Protein AF-A0A2S6M6Z3-F1 (afdb_monomer)

Nearest PDB structures (foldseek):
  4puf-assembly1_A  TM=9.696E-01  e=3.684E-02  Salmonella enterica subsp. enterica serovar Typhimurium str. 14028S
  4puf-assembly1_B  TM=9.391E-01  e=1.841E-01  Salmonella enterica subsp. enterica serovar Typhimurium str. 14028S
  2z80-assembly2_B  TM=7.530E-01  e=4.902E-01  Homo sapiens
  5zsh-assembly1_A  TM=7.449E-01  e=1.501E+00  Macaca mulatta
  8dre-assembly1_B  TM=6.503E-01  e=4.931E+00  Mus musculus

Secondary structure (DSSP, 8-state):
-----S---TT--EEE-TT---S---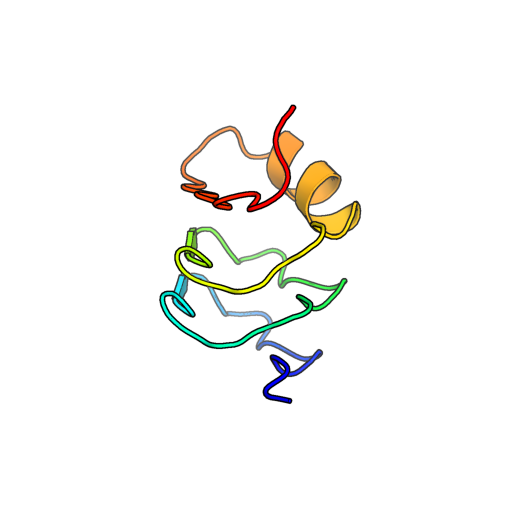S---TT--EEE-TTS--S---HHHHHHHTT--S---------S--

pLDDT: mean 70.29, std 13.16, range [36.97, 85.69]

Radius of gyration: 11.77 Å; Cα contacts (8 Å, |Δi|>4): 120; chains: 1; bounding box: 26×21×36 Å

Mean predicted aligned error: 7.98 Å

Structure (mmCIF, N/CA/C/O backbone):
data_AF-A0A2S6M6Z3-F1
#
_entry.id   AF-A0A2S6M6Z3-F1
#
loop_
_atom_site.group_PDB
_atom_site.id
_atom_site.type_symbol
_atom_site.label_atom_id
_atom_site.label_alt_id
_atom_site.label_comp_id
_atom_site.label_asym_id
_atom_site.label_entity_id
_atom_site.label_seq_id
_atom_site.pdbx_PDB_ins_code
_atom_site.Cartn_x
_atom_site.Cartn_y
_atom_site.Cartn_z
_atom_site.occupancy
_atom_site.B_iso_or_equiv
_atom_site.auth_seq_id
_atom_site.auth_comp_id
_atom_site.auth_asym_id
_atom_site.auth_atom_id
_atom_site.pdbx_PDB_model_num
ATOM 1 N N . MET A 1 1 ? -14.593 -8.227 7.286 1.00 55.47 1 MET A N 1
ATOM 2 C CA . MET A 1 1 ? -13.516 -7.218 7.315 1.00 55.47 1 MET A CA 1
ATOM 3 C C . MET A 1 1 ? -13.241 -6.803 5.887 1.00 55.47 1 MET A C 1
ATOM 5 O O . MET A 1 1 ? -12.944 -7.694 5.096 1.00 55.47 1 MET A O 1
ATOM 9 N N . PRO A 1 2 ? -13.422 -5.524 5.528 1.00 66.50 2 PRO A N 1
ATOM 10 C CA . PRO A 1 2 ? -13.113 -5.071 4.183 1.00 66.50 2 PRO A CA 1
ATOM 11 C C . PRO A 1 2 ? -11.598 -5.148 3.984 1.00 66.50 2 PRO A C 1
ATOM 13 O O . PRO A 1 2 ? -10.823 -4.671 4.811 1.00 66.50 2 PRO A O 1
ATOM 16 N N . LYS A 1 3 ? -11.193 -5.813 2.909 1.00 71.62 3 LYS A N 1
ATOM 17 C CA . LYS A 1 3 ? -9.815 -5.866 2.434 1.00 71.62 3 LYS A CA 1
ATOM 18 C C . LYS A 1 3 ? -9.801 -5.253 1.045 1.00 71.62 3 LYS A C 1
ATOM 20 O O . LYS A 1 3 ? -10.750 -5.449 0.285 1.00 71.62 3 LYS A O 1
ATOM 25 N N . LEU A 1 4 ? -8.745 -4.514 0.735 1.00 75.44 4 LEU A N 1
ATOM 26 C CA . LEU A 1 4 ? -8.512 -4.074 -0.629 1.00 75.44 4 LEU A CA 1
ATOM 27 C C . LEU A 1 4 ? -8.093 -5.302 -1.460 1.00 75.44 4 LEU A C 1
ATOM 29 O O . LEU A 1 4 ? -7.361 -6.141 -0.929 1.00 75.44 4 LEU A O 1
ATOM 33 N N . PRO A 1 5 ? -8.568 -5.458 -2.708 1.00 76.81 5 PRO A N 1
ATOM 34 C CA . PRO A 1 5 ? -8.089 -6.520 -3.581 1.00 76.81 5 PRO A CA 1
ATOM 35 C C . PRO A 1 5 ? -6.568 -6.447 -3.748 1.00 76.81 5 PRO A C 1
ATOM 37 O O . PRO A 1 5 ? -5.999 -5.363 -3.855 1.00 76.81 5 PRO A O 1
ATOM 40 N N . GLU A 1 6 ? -5.935 -7.620 -3.781 1.00 72.19 6 GLU A N 1
ATOM 41 C CA . GLU A 1 6 ? -4.484 -7.765 -3.977 1.00 72.19 6 GLU A CA 1
ATOM 42 C C . GLU A 1 6 ? -4.046 -7.385 -5.390 1.00 72.19 6 GLU A C 1
ATOM 44 O O . GLU A 1 6 ? -2.916 -6.963 -5.597 1.00 72.19 6 GLU A O 1
ATOM 49 N N . VAL A 1 7 ? -4.959 -7.480 -6.357 1.00 74.75 7 VAL A N 1
ATOM 50 C CA . VAL A 1 7 ? -4.694 -7.126 -7.748 1.00 74.75 7 VAL A CA 1
ATOM 51 C C . VAL A 1 7 ? -5.347 -5.787 -8.051 1.00 74.75 7 VAL A C 1
ATOM 53 O O . VAL A 1 7 ? -6.569 -5.678 -8.179 1.00 74.75 7 VAL A O 1
ATOM 56 N N . LEU A 1 8 ? -4.508 -4.767 -8.173 1.00 80.38 8 LEU A N 1
ATOM 57 C CA . LEU A 1 8 ? -4.868 -3.466 -8.718 1.00 80.38 8 LEU A CA 1
ATOM 58 C C . LEU A 1 8 ? -4.401 -3.396 -10.178 1.00 80.38 8 LEU A C 1
ATOM 60 O O . LEU A 1 8 ? -3.402 -4.020 -10.526 1.00 80.38 8 LEU A O 1
ATOM 64 N N . PRO A 1 9 ? -5.102 -2.660 -11.053 1.00 81.25 9 PRO A N 1
ATOM 65 C CA . PRO A 1 9 ? -4.700 -2.561 -12.448 1.00 81.25 9 PRO A CA 1
ATOM 66 C C . PRO A 1 9 ? -3.318 -1.908 -12.585 1.00 81.25 9 PRO A C 1
ATOM 68 O O . PRO A 1 9 ? -3.043 -0.897 -11.943 1.00 81.25 9 PRO A O 1
ATOM 71 N N . ASP A 1 10 ? -2.480 -2.434 -13.481 1.00 82.44 10 ASP A N 1
ATOM 72 C CA . ASP A 1 10 ? -1.110 -1.940 -13.712 1.00 82.44 10 ASP A CA 1
ATOM 73 C C . ASP A 1 10 ? -1.052 -0.461 -14.124 1.00 82.44 10 ASP A C 1
ATOM 75 O O . ASP A 1 10 ? -0.055 0.225 -13.904 1.00 82.44 10 ASP A O 1
ATOM 79 N N . SER A 1 11 ? -2.139 0.046 -14.711 1.00 85.31 11 SER A N 1
ATOM 80 C CA . SER A 1 11 ? -2.297 1.441 -15.121 1.00 85.31 11 SER A CA 1
ATOM 81 C C . SER A 1 11 ? -2.844 2.356 -14.020 1.00 85.31 11 SER A C 1
ATOM 83 O O . SER A 1 11 ? -3.135 3.520 -14.296 1.00 85.31 11 SER A O 1
ATOM 85 N N . LEU A 1 12 ? -3.066 1.854 -12.801 1.00 84.38 12 LEU A N 1
ATOM 86 C CA . LEU A 1 12 ? -3.608 2.650 -11.704 1.00 84.38 12 LEU A CA 1
ATOM 87 C C . LEU A 1 12 ? -2.579 3.693 -11.263 1.00 84.38 12 LEU A C 1
ATOM 89 O O . LEU A 1 12 ? -1.503 3.345 -10.788 1.00 84.38 12 LEU A O 1
ATOM 93 N N . GLN A 1 13 ? -2.934 4.970 -11.393 1.00 83.25 13 GLN A N 1
ATOM 94 C CA . GLN A 1 13 ? -2.071 6.089 -10.998 1.00 83.25 13 GLN A CA 1
ATOM 95 C C . GLN A 1 13 ? -2.478 6.730 -9.675 1.00 83.25 13 GLN A C 1
ATOM 97 O O . GLN A 1 13 ? -1.626 7.265 -8.963 1.00 83.25 13 GLN A O 1
ATOM 102 N N . HIS A 1 14 ? -3.759 6.636 -9.324 1.00 83.06 14 HIS A N 1
ATOM 103 C CA . HIS A 1 14 ? -4.320 7.220 -8.115 1.00 83.06 14 HIS A CA 1
ATOM 104 C C . HIS A 1 14 ? -5.238 6.203 -7.441 1.00 83.06 14 HIS A C 1
ATOM 106 O O . HIS A 1 14 ? -6.151 5.672 -8.073 1.00 83.06 14 HIS A O 1
ATOM 112 N N . LEU A 1 15 ? -4.988 5.942 -6.162 1.00 81.81 15 LEU A N 1
ATOM 113 C CA . LEU A 1 15 ? -5.809 5.089 -5.320 1.00 81.81 15 LEU A CA 1
ATOM 114 C C . LEU A 1 15 ? -6.224 5.865 -4.076 1.00 81.81 15 LEU A C 1
ATOM 116 O O . LEU A 1 15 ? -5.388 6.204 -3.239 1.00 81.81 15 LEU A O 1
ATOM 120 N N . GLU A 1 16 ? -7.521 6.111 -3.947 1.00 83.75 16 GLU A N 1
ATOM 121 C CA . GLU A 1 16 ? -8.114 6.735 -2.772 1.00 83.75 16 GLU A CA 1
ATOM 122 C C . GLU A 1 16 ? -9.034 5.736 -2.079 1.00 83.75 16 GLU A C 1
ATOM 124 O O . GLU A 1 16 ? -10.060 5.317 -2.609 1.00 83.75 16 GLU A O 1
ATOM 129 N N . VAL A 1 17 ? -8.617 5.316 -0.891 1.00 79.94 17 VAL A N 1
ATOM 130 C CA . VAL A 1 17 ? -9.331 4.367 -0.032 1.00 79.94 17 VAL A CA 1
ATOM 131 C C . VAL A 1 17 ? -9.408 4.900 1.396 1.00 79.94 17 VAL A C 1
ATOM 133 O O . VAL A 1 17 ? -9.479 4.135 2.360 1.00 79.94 17 VAL A O 1
ATOM 136 N N . SER A 1 18 ? -9.398 6.223 1.540 1.00 82.12 18 SER A N 1
ATOM 137 C CA . SER A 1 18 ? -9.522 6.920 2.816 1.00 82.12 18 SER A CA 1
ATOM 138 C C . SER A 1 18 ? -10.848 6.600 3.520 1.00 82.12 18 SER A C 1
ATOM 140 O O . SER A 1 18 ? -11.829 6.238 2.873 1.00 82.12 18 SER A O 1
ATOM 142 N N . ASP A 1 19 ? -10.865 6.690 4.850 1.00 83.69 19 ASP A N 1
ATOM 143 C CA . ASP A 1 19 ? -12.027 6.467 5.725 1.00 83.69 19 ASP A CA 1
ATOM 144 C C . ASP A 1 19 ? -12.733 5.116 5.528 1.00 83.69 19 ASP A C 1
ATOM 146 O O . ASP A 1 19 ? -13.928 4.950 5.790 1.00 83.69 19 ASP A O 1
ATOM 150 N N . ASN A 1 20 ? -11.971 4.108 5.106 1.00 80.94 20 ASN A N 1
ATOM 151 C CA . ASN A 1 20 ? -12.439 2.734 5.090 1.00 80.94 20 ASN A CA 1
ATOM 152 C C . ASN A 1 20 ? -12.106 2.025 6.411 1.00 80.94 20 ASN A C 1
ATOM 154 O O . ASN A 1 20 ? -11.383 2.511 7.274 1.00 80.94 20 ASN A O 1
ATOM 158 N N . GLN A 1 21 ? -12.663 0.834 6.605 1.00 85.69 21 GLN A N 1
ATOM 159 C CA . GLN A 1 21 ? -12.332 -0.011 7.757 1.00 85.69 21 GLN A CA 1
ATOM 160 C C . GLN A 1 21 ? -11.252 -1.038 7.388 1.00 85.69 21 GLN A C 1
ATOM 162 O O . GLN A 1 21 ? -11.300 -2.174 7.864 1.00 85.69 21 GLN A O 1
ATOM 167 N N . LEU A 1 22 ? -10.317 -0.670 6.497 1.00 81.25 22 LEU A N 1
ATOM 168 C CA . LEU A 1 22 ? -9.255 -1.574 6.062 1.00 81.25 22 LEU A CA 1
ATOM 169 C C . LEU A 1 22 ? -8.324 -1.859 7.236 1.00 81.25 22 LEU A C 1
ATOM 171 O O . LEU A 1 22 ? -7.840 -0.943 7.902 1.00 81.25 22 LEU A O 1
ATOM 175 N N . THR A 1 23 ? -8.072 -3.141 7.473 1.00 81.75 23 THR A N 1
ATOM 176 C CA . THR A 1 23 ? -7.130 -3.620 8.494 1.00 81.75 23 THR A CA 1
ATOM 177 C C . THR A 1 23 ? -5.745 -3.897 7.918 1.00 81.75 23 THR A C 1
ATOM 179 O O . THR A 1 23 ? -4.764 -3.928 8.655 1.00 81.75 23 THR A O 1
ATOM 182 N N . SER A 1 24 ? -5.667 -4.107 6.604 1.00 78.38 24 SER A N 1
ATOM 183 C CA . SER A 1 24 ? -4.449 -4.441 5.869 1.00 78.38 24 SER A CA 1
ATOM 184 C C . SER A 1 24 ? -4.495 -3.847 4.462 1.00 78.38 24 SER A C 1
ATO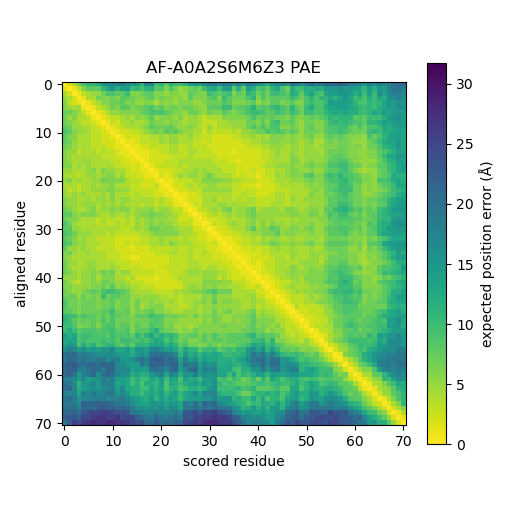M 186 O O . SER A 1 24 ? -5.571 -3.749 3.863 1.00 78.38 24 SER A O 1
ATOM 188 N N . LEU A 1 25 ? -3.323 -3.496 3.938 1.00 78.19 25 LEU A N 1
ATOM 189 C CA . LEU A 1 25 ? -3.105 -3.155 2.533 1.00 78.19 25 LEU A CA 1
ATOM 190 C C . LEU A 1 25 ? -2.481 -4.351 1.799 1.00 78.19 25 LEU A C 1
ATOM 192 O O . LEU A 1 25 ? -1.871 -5.193 2.461 1.00 78.19 25 LEU A O 1
ATOM 196 N N . PRO A 1 26 ? -2.636 -4.441 0.470 1.00 78.56 26 PRO A N 1
ATOM 197 C CA . PRO A 1 26 ? -1.936 -5.438 -0.328 1.00 78.56 26 PRO A CA 1
ATOM 198 C C . PRO A 1 26 ? -0.428 -5.171 -0.325 1.00 78.56 26 PRO A C 1
ATOM 200 O O . PRO A 1 26 ? 0.005 -4.035 -0.143 1.00 78.56 26 PRO A O 1
ATOM 203 N N . GLU A 1 27 ? 0.375 -6.220 -0.492 1.00 76.25 27 GLU A N 1
ATOM 204 C CA . GLU A 1 27 ? 1.838 -6.095 -0.552 1.00 76.25 27 GLU A CA 1
ATOM 205 C C . GLU A 1 27 ? 2.322 -5.590 -1.914 1.00 76.25 27 GLU A C 1
ATOM 207 O O . GLU A 1 27 ? 3.367 -4.941 -1.984 1.00 76.25 27 GLU A O 1
ATOM 212 N N . A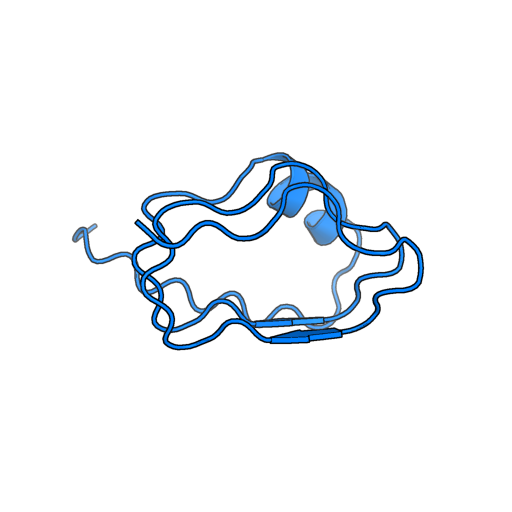SP A 1 28 ? 1.534 -5.836 -2.961 1.00 77.25 28 ASP A N 1
ATOM 213 C CA . ASP A 1 28 ? 1.825 -5.441 -4.331 1.00 77.25 28 ASP A CA 1
ATOM 214 C C . ASP A 1 28 ? 1.008 -4.209 -4.725 1.00 77.25 28 ASP A C 1
ATOM 216 O O . ASP A 1 28 ? -0.226 -4.202 -4.690 1.00 77.25 28 ASP A O 1
ATOM 220 N N . PHE A 1 29 ? 1.714 -3.156 -5.136 1.00 76.88 29 PHE A N 1
ATOM 221 C CA . PH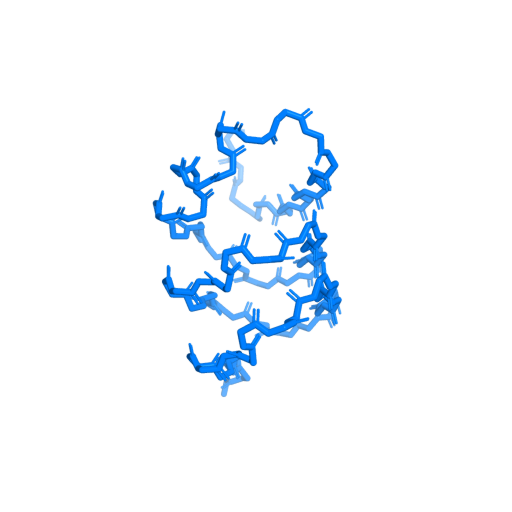E A 1 29 ? 1.119 -1.974 -5.745 1.00 76.88 29 PHE A CA 1
ATOM 222 C C . PHE A 1 29 ? 1.671 -1.772 -7.154 1.00 76.88 29 PHE A C 1
ATOM 224 O O . PHE A 1 29 ? 2.857 -2.009 -7.402 1.00 76.88 29 PHE A O 1
ATOM 231 N N . PRO A 1 30 ? 0.840 -1.293 -8.093 1.00 78.94 30 PRO A N 1
ATOM 232 C CA . PRO A 1 30 ? 1.280 -1.090 -9.459 1.00 78.94 30 PRO A CA 1
ATOM 233 C C . PRO A 1 30 ? 2.408 -0.056 -9.511 1.00 78.94 30 PRO A C 1
ATOM 235 O O . PRO A 1 30 ? 2.378 0.965 -8.823 1.00 78.94 30 PRO A O 1
ATOM 238 N N . ALA A 1 31 ? 3.412 -0.306 -10.355 1.00 78.00 31 ALA A N 1
ATOM 239 C CA . ALA A 1 31 ? 4.582 0.567 -10.496 1.00 78.00 31 ALA A CA 1
ATOM 240 C C . ALA A 1 31 ? 4.219 1.997 -10.939 1.00 78.00 31 ALA A C 1
ATOM 242 O O . ALA A 1 31 ? 4.982 2.931 -10.704 1.00 78.00 31 ALA A O 1
ATOM 243 N N . MET A 1 32 ? 3.053 2.155 -11.573 1.00 79.50 32 MET A N 1
ATOM 244 C CA . MET A 1 32 ? 2.508 3.427 -12.044 1.00 79.50 32 MET A CA 1
ATOM 245 C C . MET A 1 32 ? 1.684 4.168 -10.984 1.00 79.50 32 MET A C 1
ATOM 247 O O . MET A 1 32 ? 1.174 5.246 -11.282 1.00 79.50 32 MET A O 1
ATOM 251 N N . LEU A 1 33 ? 1.518 3.624 -9.775 1.00 78.50 33 LEU A N 1
ATOM 252 C CA . LEU A 1 33 ? 0.747 4.274 -8.722 1.00 78.50 33 LEU A CA 1
ATOM 253 C C . LEU A 1 33 ? 1.549 5.438 -8.145 1.00 78.50 33 LEU A C 1
ATOM 255 O O . LEU A 1 33 ? 2.546 5.228 -7.465 1.00 78.50 33 LEU A O 1
ATOM 259 N N . HIS A 1 34 ? 1.093 6.661 -8.399 1.00 75.75 34 HIS A N 1
ATOM 260 C CA . HIS A 1 34 ? 1.734 7.893 -7.937 1.00 75.75 34 HIS A CA 1
ATOM 261 C C . HIS A 1 34 ? 1.100 8.425 -6.651 1.00 75.75 34 HIS A C 1
ATOM 263 O O . HIS A 1 34 ? 1.768 9.081 -5.859 1.00 75.75 34 HIS A O 1
ATOM 269 N N . THR A 1 35 ? -0.191 8.163 -6.438 1.00 77.06 35 THR A N 1
ATOM 270 C CA . THR A 1 35 ? -0.932 8.666 -5.277 1.00 77.06 35 THR A CA 1
ATOM 271 C C . THR A 1 35 ? -1.648 7.527 -4.576 1.00 77.06 35 THR A C 1
ATOM 273 O O . THR A 1 35 ? -2.474 6.849 -5.183 1.00 77.06 35 THR A O 1
ATOM 276 N N . LEU A 1 36 ? -1.370 7.362 -3.285 1.00 78.19 36 LEU A N 1
ATOM 277 C CA . LEU A 1 36 ? -2.073 6.438 -2.405 1.00 78.19 36 LEU A CA 1
ATOM 278 C C . LEU A 1 36 ? -2.600 7.204 -1.189 1.00 78.19 36 LEU A C 1
ATOM 280 O O . LEU A 1 36 ? -1.817 7.676 -0.366 1.00 78.19 36 LEU A O 1
ATOM 284 N N . ALA A 1 37 ? -3.920 7.303 -1.072 1.00 80.00 37 ALA A N 1
ATOM 285 C CA . ALA A 1 37 ? -4.600 7.872 0.082 1.00 80.00 37 ALA A CA 1
ATOM 286 C C . ALA A 1 37 ? -5.299 6.750 0.858 1.00 80.00 37 ALA A C 1
ATOM 288 O O . ALA A 1 37 ? -6.252 6.138 0.382 1.00 80.00 37 ALA A O 1
ATOM 289 N N . VAL A 1 38 ? -4.781 6.449 2.048 1.00 78.06 38 VAL A N 1
ATOM 290 C CA . VAL A 1 38 ? -5.272 5.382 2.944 1.00 78.06 38 VAL A CA 1
ATOM 291 C C . VAL A 1 38 ? -5.605 5.929 4.335 1.00 78.06 38 VAL A C 1
ATOM 293 O O . VAL A 1 38 ? -5.667 5.175 5.310 1.00 78.06 38 VAL A O 1
ATOM 296 N N . SER A 1 39 ? -5.803 7.242 4.453 1.00 77.25 39 SER A N 1
ATOM 297 C CA . SER A 1 39 ? -6.075 7.897 5.734 1.00 77.25 39 SER A CA 1
ATOM 298 C C . SER A 1 39 ? -7.391 7.408 6.342 1.00 77.25 39 SER A C 1
ATOM 300 O O . SER A 1 39 ? -8.237 6.847 5.659 1.00 77.25 39 SER A O 1
ATOM 302 N N . GLY A 1 40 ? -7.560 7.522 7.658 1.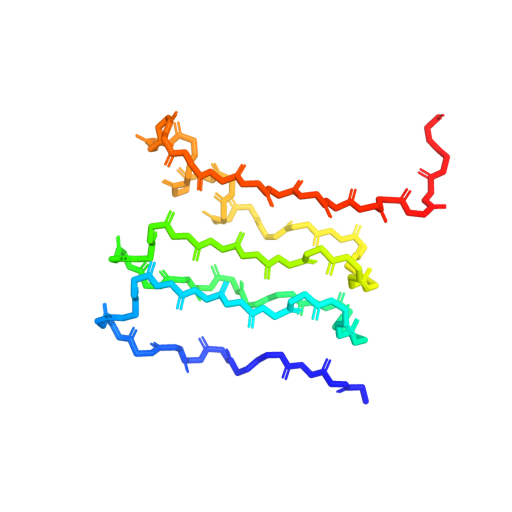00 75.50 40 GLY A N 1
ATOM 303 C CA . GLY A 1 40 ? -8.816 7.111 8.310 1.00 75.50 40 GLY A CA 1
ATOM 304 C C . GLY A 1 40 ? -9.088 5.598 8.340 1.00 75.50 40 GLY A C 1
ATOM 305 O O . GLY A 1 40 ? -10.142 5.190 8.820 1.00 75.50 40 GLY A O 1
ATOM 306 N N . ASN A 1 41 ? -8.141 4.760 7.901 1.00 79.81 41 ASN A N 1
ATOM 307 C CA . 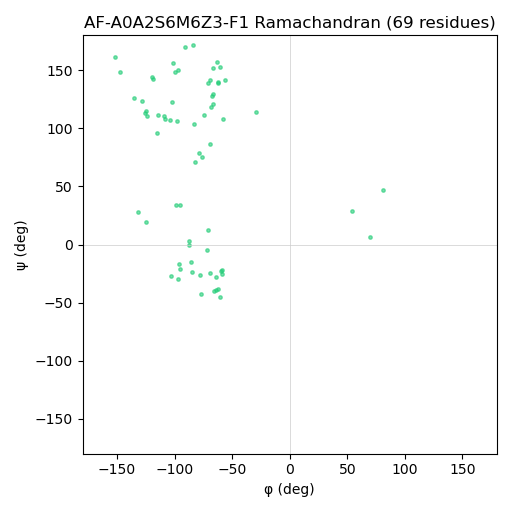ASN A 1 41 ? -8.240 3.304 8.012 1.00 79.81 41 ASN A CA 1
ATOM 308 C C . ASN A 1 41 ? -7.794 2.757 9.377 1.00 79.81 41 ASN A C 1
ATOM 310 O O . ASN A 1 41 ? -7.236 3.465 10.214 1.00 79.81 41 ASN A O 1
ATOM 314 N N . GLN A 1 42 ? -8.028 1.461 9.599 1.00 82.31 42 GLN A N 1
ATOM 315 C CA . GLN A 1 42 ? -7.603 0.715 10.791 1.00 82.31 42 GLN A CA 1
ATOM 316 C C . GLN A 1 42 ? -6.314 -0.083 10.526 1.00 82.31 42 GLN A C 1
ATOM 318 O O . GLN A 1 42 ? -6.129 -1.185 11.046 1.00 82.31 42 GLN A O 1
ATOM 323 N N . LEU A 1 43 ? -5.428 0.469 9.690 1.00 75.88 43 LEU A N 1
ATOM 324 C CA . LEU A 1 43 ? -4.156 -0.156 9.340 1.00 75.88 43 LEU A CA 1
ATOM 325 C C . LEU A 1 43 ? -3.261 -0.213 10.579 1.00 75.88 43 LEU A C 1
ATOM 327 O O . LEU A 1 43 ? -2.948 0.814 11.178 1.00 75.88 43 LEU A O 1
ATOM 331 N N . SER A 1 44 ? -2.861 -1.423 10.965 1.00 74.75 44 SER A N 1
ATOM 332 C CA . SER A 1 44 ? -1.919 -1.628 12.077 1.00 74.75 44 SER A CA 1
ATOM 333 C C . SER A 1 44 ? -0.461 -1.515 11.629 1.00 74.75 44 SER A C 1
ATOM 335 O O . SER A 1 44 ? 0.416 -1.222 12.436 1.00 74.75 44 SER A O 1
ATOM 337 N N . SER A 1 45 ? -0.206 -1.732 10.341 1.00 73.25 45 SER A N 1
ATOM 338 C CA . SER A 1 45 ? 1.109 -1.663 9.717 1.00 73.25 45 SER A CA 1
ATOM 339 C C . SER A 1 45 ? 0.979 -1.272 8.247 1.00 73.25 45 SER A C 1
ATOM 341 O O . SER A 1 45 ? -0.089 -1.401 7.640 1.00 73.25 45 SER A O 1
ATOM 343 N N . LEU A 1 46 ? 2.086 -0.797 7.678 1.00 71.94 46 LEU A N 1
ATOM 344 C CA . LEU A 1 46 ? 2.279 -0.752 6.234 1.00 71.94 46 LEU A CA 1
ATOM 345 C C . LEU A 1 46 ? 3.080 -1.965 5.768 1.00 71.94 46 LEU A C 1
ATOM 347 O O . LEU A 1 46 ? 3.942 -2.426 6.517 1.00 71.94 46 LEU A O 1
ATOM 351 N N . PRO A 1 47 ? 2.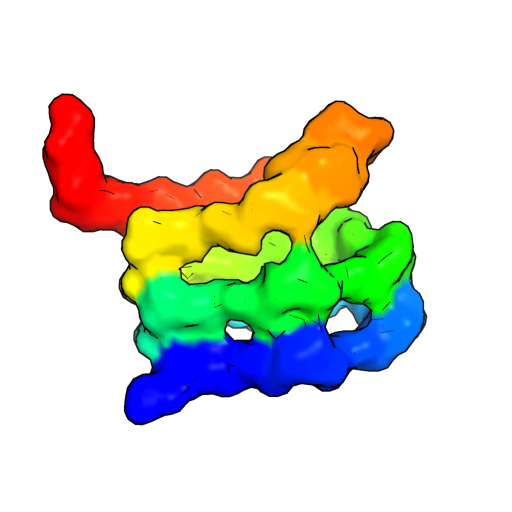865 -2.436 4.530 1.00 73.50 47 PRO A N 1
ATOM 352 C CA . PRO A 1 47 ? 3.754 -3.407 3.912 1.00 73.50 47 PRO A CA 1
ATOM 353 C C . PRO A 1 47 ? 5.117 -2.765 3.597 1.00 73.50 47 PRO A C 1
ATOM 355 O O . PRO A 1 47 ? 5.201 -1.613 3.167 1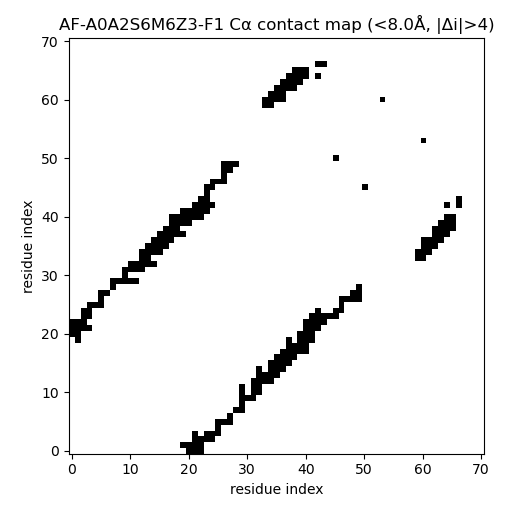.00 73.50 47 PRO A O 1
ATOM 358 N N . GLU A 1 48 ? 6.204 -3.515 3.784 1.00 70.56 48 GLU A N 1
ATOM 359 C CA . GLU A 1 48 ? 7.575 -3.043 3.515 1.00 70.56 48 GLU A CA 1
ATOM 360 C C . GLU A 1 48 ? 7.818 -2.720 2.034 1.00 70.56 48 GLU A C 1
ATOM 362 O O . GLU A 1 48 ? 8.624 -1.842 1.714 1.00 70.56 48 GLU A O 1
ATOM 367 N N . ASN A 1 49 ? 7.091 -3.373 1.123 1.00 71.00 49 ASN A N 1
ATOM 368 C CA . ASN A 1 49 ? 7.141 -3.070 -0.308 1.00 71.00 49 ASN A CA 1
ATOM 369 C C . ASN A 1 49 ? 6.674 -1.642 -0.611 1.00 71.00 49 ASN A C 1
ATOM 371 O O . ASN A 1 49 ? 7.314 -0.966 -1.411 1.00 71.00 49 ASN A O 1
ATOM 375 N N . LEU A 1 50 ? 5.648 -1.135 0.091 1.00 70.56 50 LEU A N 1
ATOM 376 C CA . LEU A 1 50 ? 5.245 0.276 0.011 1.00 70.56 50 LEU A CA 1
ATOM 377 C C . LEU A 1 50 ? 6.404 1.184 0.449 1.00 70.56 50 LEU A C 1
ATOM 379 O O . LEU A 1 50 ? 6.747 2.155 -0.215 1.00 70.56 50 LEU A O 1
ATOM 383 N N . LEU A 1 51 ? 7.078 0.864 1.548 1.00 66.94 51 LEU A N 1
ATOM 384 C CA . LEU A 1 51 ? 8.206 1.683 1.996 1.00 66.94 51 LEU A CA 1
ATOM 385 C C . LEU A 1 51 ? 9.358 1.658 0.983 1.00 66.94 51 LEU A C 1
ATOM 387 O O . LEU A 1 51 ? 9.950 2.694 0.709 1.00 66.94 51 LEU A O 1
ATOM 391 N N . THR A 1 52 ? 9.636 0.510 0.370 1.00 67.69 52 THR A N 1
ATOM 392 C CA . THR A 1 52 ? 10.766 0.334 -0.553 1.00 67.69 52 THR A CA 1
ATOM 393 C C . THR A 1 52 ? 10.501 0.930 -1.939 1.00 67.69 52 THR A C 1
ATOM 395 O O . THR A 1 52 ? 11.368 1.598 -2.510 1.00 67.69 52 THR A O 1
ATOM 398 N N . GLN A 1 53 ? 9.300 0.724 -2.485 1.00 67.88 53 GLN A N 1
ATOM 399 C CA . GLN A 1 53 ? 8.871 1.269 -3.774 1.00 67.88 53 GLN A CA 1
ATOM 400 C C . GLN A 1 53 ? 8.784 2.794 -3.715 1.00 67.88 53 GLN A C 1
ATOM 402 O O . GLN A 1 53 ? 9.232 3.477 -4.637 1.00 67.88 53 GLN A O 1
ATOM 407 N N . TYR A 1 54 ? 8.279 3.328 -2.602 1.00 64.75 54 TYR A N 1
ATOM 408 C CA . TYR A 1 54 ? 8.004 4.751 -2.477 1.00 64.75 54 TYR A CA 1
ATOM 409 C C . TYR A 1 54 ? 9.103 5.564 -1.792 1.00 64.75 54 TYR A C 1
ATOM 411 O O . TYR A 1 54 ? 9.201 6.760 -2.048 1.00 64.75 54 TYR A O 1
ATOM 419 N N . ALA A 1 55 ? 10.041 4.935 -1.072 1.00 61.28 55 ALA A N 1
ATOM 420 C CA . ALA A 1 55 ? 11.310 5.578 -0.705 1.00 61.28 55 ALA A CA 1
ATOM 421 C C . ALA A 1 55 ? 12.121 6.025 -1.936 1.00 61.28 55 ALA A C 1
ATOM 423 O O . ALA A 1 55 ? 12.960 6.919 -1.833 1.00 61.28 55 ALA A O 1
ATOM 424 N N . ARG A 1 56 ? 11.874 5.422 -3.109 1.00 60.47 56 ARG A N 1
ATOM 425 C CA . ARG A 1 56 ? 12.513 5.800 -4.379 1.00 60.47 56 ARG A CA 1
ATOM 426 C C . ARG A 1 56 ? 11.803 6.939 -5.116 1.00 60.47 56 ARG A C 1
ATOM 428 O O . ARG A 1 56 ? 12.420 7.521 -6.005 1.00 60.47 56 ARG A O 1
ATOM 435 N N . VAL A 1 57 ? 10.559 7.276 -4.763 1.00 54.97 57 VAL A N 1
ATOM 436 C CA . VAL A 1 57 ? 9.809 8.394 -5.359 1.00 54.97 57 VAL A CA 1
ATOM 437 C C . VAL A 1 57 ? 9.545 9.473 -4.300 1.00 54.97 57 VAL A C 1
ATOM 439 O O . VAL A 1 57 ? 8.572 9.397 -3.557 1.00 54.97 57 VAL A O 1
ATOM 442 N N . PRO A 1 58 ? 10.385 10.524 -4.219 1.00 50.75 58 PRO A N 1
ATOM 443 C CA . PRO A 1 58 ? 10.295 11.557 -3.180 1.00 50.75 58 PRO A CA 1
ATOM 444 C C . PRO A 1 58 ? 9.086 12.500 -3.333 1.00 50.75 58 PRO A C 1
ATOM 446 O O . PRO A 1 58 ? 9.034 13.556 -2.706 1.00 50.75 58 PRO A O 1
ATOM 449 N N . SER A 1 59 ? 8.119 12.173 -4.187 1.00 49.09 59 SER A N 1
ATOM 450 C CA . SER A 1 59 ? 7.023 13.058 -4.558 1.00 49.09 59 SER A CA 1
ATOM 451 C C . SER A 1 59 ? 5.678 12.396 -4.270 1.00 49.09 59 SER A C 1
ATOM 453 O O . SER A 1 59 ? 5.258 11.502 -4.990 1.00 49.09 59 SER A O 1
ATOM 455 N N . LEU A 1 60 ? 4.985 12.936 -3.262 1.00 45.50 60 LEU A N 1
ATOM 456 C CA . LEU A 1 60 ? 3.520 12.924 -3.131 1.00 45.50 60 LEU A CA 1
ATOM 457 C C . LEU A 1 60 ? 2.854 11.663 -2.576 1.00 45.50 60 LEU A C 1
ATOM 459 O O . LEU A 1 60 ? 1.794 11.257 -3.052 1.00 45.50 60 LEU A O 1
ATOM 463 N N . ILE A 1 61 ? 3.376 11.128 -1.475 1.00 55.72 61 ILE A N 1
ATOM 464 C CA . ILE A 1 61 ? 2.555 10.265 -0.630 1.00 55.72 61 ILE A CA 1
ATOM 465 C C . ILE A 1 61 ? 2.191 10.949 0.681 1.00 55.72 61 ILE A C 1
ATOM 467 O O . ILE A 1 61 ? 2.999 11.083 1.596 1.00 55.72 61 ILE A O 1
ATOM 471 N N . CYS A 1 62 ? 0.916 11.316 0.780 1.00 53.16 62 CYS A N 1
ATOM 472 C CA . CYS A 1 62 ? 0.250 11.620 2.039 1.00 53.16 62 CYS A CA 1
ATOM 473 C C . CYS A 1 62 ? -0.203 10.305 2.697 1.00 53.16 62 CYS A C 1
ATOM 475 O O . CYS A 1 62 ? -1.391 9.986 2.734 1.00 53.16 62 CYS A O 1
ATOM 477 N N . LEU A 1 63 ? 0.748 9.514 3.206 1.00 55.88 63 LEU A N 1
ATOM 478 C CA . LEU A 1 63 ? 0.455 8.378 4.088 1.00 55.88 63 LEU A CA 1
ATOM 479 C C . LEU A 1 63 ? 0.125 8.919 5.485 1.00 55.88 63 LEU A C 1
ATOM 481 O O . LEU A 1 63 ? 0.931 8.839 6.408 1.00 55.88 63 LEU A O 1
ATOM 485 N N . GLU A 1 64 ? -1.066 9.488 5.666 1.00 51.62 64 GLU A N 1
ATOM 486 C CA . GLU A 1 64 ? -1.571 9.775 7.011 1.00 51.62 64 GLU A CA 1
ATOM 487 C C . GLU A 1 64 ? -2.128 8.498 7.637 1.00 51.62 64 GLU A C 1
ATOM 489 O O . GLU A 1 64 ? -3.334 8.249 7.687 1.00 51.62 64 GLU A O 1
ATOM 494 N N . ILE A 1 65 ? -1.232 7.659 8.135 1.00 55.94 65 ILE A N 1
ATOM 495 C CA . ILE A 1 65 ? -1.628 6.536 8.973 1.00 55.94 65 ILE A CA 1
ATOM 496 C C . ILE A 1 65 ? -1.779 7.100 10.367 1.00 55.94 65 ILE A C 1
ATOM 498 O O . ILE A 1 65 ? -0.798 7.347 11.069 1.00 55.94 65 ILE A O 1
ATOM 502 N N . ARG A 1 66 ? -3.022 7.302 10.797 1.00 47.44 66 ARG A N 1
ATOM 503 C CA . ARG A 1 66 ? -3.285 7.489 12.220 1.00 47.44 66 ARG A CA 1
ATOM 504 C C . ARG A 1 66 ? -3.032 6.161 12.926 1.00 47.44 66 ARG A C 1
ATOM 506 O O . ARG A 1 66 ? -3.947 5.368 13.123 1.00 47.44 66 ARG A O 1
ATOM 513 N N . CYS A 1 67 ? -1.776 5.926 13.301 1.00 42.59 67 CYS A N 1
ATOM 514 C CA . CYS A 1 67 ? -1.408 4.867 14.226 1.00 42.59 67 CYS A CA 1
ATOM 515 C C . CYS A 1 67 ? -2.180 5.112 15.533 1.00 42.59 67 CYS A C 1
ATOM 517 O O . CYS A 1 67 ? -1.919 6.078 16.248 1.00 42.59 67 CYS A O 1
ATOM 519 N N . ARG A 1 68 ? -3.187 4.282 15.835 1.00 44.19 68 ARG A N 1
ATOM 520 C CA . ARG A 1 68 ? -3.952 4.378 17.096 1.00 44.19 68 ARG A CA 1
ATOM 521 C C . ARG A 1 68 ? -3.151 3.922 18.32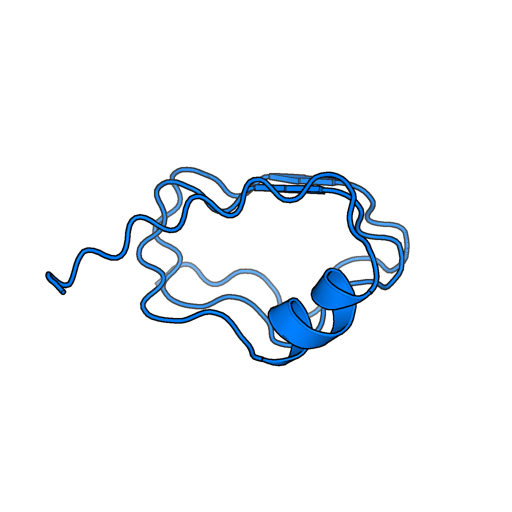0 1.00 44.19 68 ARG A C 1
ATOM 523 O O . ARG A 1 68 ? -3.641 4.044 19.444 1.00 44.19 68 ARG A O 1
ATOM 530 N N . SER A 1 69 ? -1.938 3.421 18.128 1.00 39.31 69 SER A N 1
ATOM 531 C CA . SER A 1 69 ? -1.072 2.990 19.214 1.00 39.31 69 SER A CA 1
ATOM 532 C C . SER A 1 69 ? -0.084 4.103 19.525 1.00 39.31 69 SER A C 1
ATOM 534 O O . SER A 1 69 ? 0.833 4.358 18.754 1.00 39.31 69 SER A O 1
ATOM 536 N N . ARG A 1 70 ? -0.324 4.770 20.658 1.00 38.62 70 ARG A N 1
ATOM 537 C CA . ARG A 1 70 ? 0.649 5.578 21.403 1.00 38.62 70 ARG A CA 1
ATOM 538 C C . ARG A 1 70 ? 2.075 5.038 21.201 1.00 38.62 70 ARG A C 1
ATOM 540 O O . ARG A 1 70 ? 2.354 3.927 21.649 1.00 38.62 70 ARG A O 1
ATOM 547 N N . CYS A 1 71 ? 2.931 5.822 20.554 1.00 36.97 71 CYS A N 1
ATOM 548 C CA . CYS A 1 71 ? 4.336 5.887 20.940 1.00 36.97 71 CYS A CA 1
ATOM 549 C C . CYS A 1 71 ? 4.447 6.885 22.094 1.00 36.97 71 CYS A C 1
ATOM 551 O O . CYS A 1 71 ? 3.719 7.906 22.043 1.00 36.97 71 CYS A O 1
#

Foldseek 3Di:
DDADDLDDDLCAQEAAPALDQYQAHHLDDRLNHNEDHHHNYNHQDHHVSCVVSCVVPPDYYPPNDPNVDDD

Sequence (71 aa):
MPKLPEVLPDSLQHLEVSDNQLTSLPEDFPAMLHTLAVSGNQLSSLPENLLTQYARVPSLICLEIRCRSRC

Solvent-accessible surface area (backbone atoms only — not comparable to full-atom values): 4384 Å² total; per-residue (Å²): 129,60,65,63,71,61,76,61,60,64,82,40,40,69,47,80,53,52,68,35,72,28,53,51,73,49,65,60,74,37,92,50,48,57,34,54,35,52,25,67,30,56,44,84,62,78,48,65,52,56,55,60,64,44,71,74,48,94,65,63,71,64,72,49,71,66,65,86,66,84,127